Protein AF-A0AAV7UC44-F1 (afdb_monomer_lite)

Secondary structure (DSSP, 8-state):
-HHHHHHHHHHTTHHHHHHHHHHHHHHHHHHHHHHHHHHHHHHHHHHHHHHHHHHHHHHHHHHHHHHHHHHHHHHHHHHHHHTT-----SPPTTSTT-HHHHHIIIIIIS--TTTTTT---S-----S----GGGSS--

pLDDT: mean 84.51, std 15.92, range [37.09, 98.56]

Structure (mmCIF, N/CA/C/O backbone):
data_AF-A0AAV7UC44-F1
#
_entry.id   AF-A0AAV7UC44-F1
#
loop_
_atom_site.group_PDB
_atom_site.id
_atom_site.type_symbol
_atom_site.label_atom_id
_atom_site.label_alt_id
_atom_site.label_comp_id
_atom_site.label_asym_id
_atom_site.label_entity_id
_atom_site.label_seq_id
_atom_site.pdbx_PDB_ins_code
_atom_site.Cartn_x
_atom_site.Cartn_y
_atom_site.Cartn_z
_atom_site.occupancy
_atom_site.B_iso_or_equiv
_atom_site.auth_seq_id
_atom_site.auth_comp_id
_atom_site.auth_asym_id
_atom_site.auth_atom_id
_atom_site.pdbx_PDB_model_num
ATOM 1 N N . MET A 1 1 ? 52.482 -11.214 -61.315 1.00 67.25 1 MET A N 1
ATOM 2 C CA . MET A 1 1 ? 51.064 -11.157 -61.732 1.00 67.25 1 MET A CA 1
ATOM 3 C C . MET A 1 1 ? 50.167 -11.980 -60.809 1.00 67.25 1 MET A C 1
ATOM 5 O O . MET A 1 1 ? 49.313 -11.367 -60.194 1.00 67.25 1 MET A O 1
ATOM 9 N N . ALA A 1 2 ? 50.404 -13.285 -60.603 1.00 80.81 2 ALA A N 1
ATOM 10 C CA . ALA A 1 2 ? 49.578 -14.130 -59.715 1.00 80.81 2 ALA A CA 1
ATOM 11 C C . ALA A 1 2 ? 49.399 -13.584 -58.278 1.00 80.81 2 ALA A C 1
ATOM 13 O O . ALA A 1 2 ? 48.276 -13.370 -57.850 1.00 80.81 2 ALA A O 1
ATOM 14 N N . ALA A 1 3 ? 50.484 -13.213 -57.586 1.00 87.31 3 ALA A N 1
ATOM 15 C CA . ALA A 1 3 ? 50.403 -12.691 -56.212 1.00 87.31 3 ALA A CA 1
ATOM 16 C C . ALA A 1 3 ? 49.587 -11.385 -56.066 1.00 87.31 3 ALA A C 1
ATOM 18 O O . ALA A 1 3 ? 48.978 -11.143 -55.030 1.00 87.31 3 ALA A O 1
ATOM 19 N N . ILE A 1 4 ? 49.561 -10.538 -57.103 1.00 89.69 4 ILE A N 1
ATOM 20 C CA . ILE A 1 4 ? 48.752 -9.305 -57.114 1.00 89.69 4 ILE A CA 1
ATOM 21 C C . ILE A 1 4 ? 47.267 -9.657 -57.273 1.00 89.69 4 ILE A C 1
ATOM 23 O O . ILE A 1 4 ? 46.412 -9.037 -56.648 1.00 89.69 4 ILE A O 1
ATOM 27 N N . GLN A 1 5 ? 46.964 -10.674 -58.079 1.00 90.44 5 GLN A N 1
ATOM 28 C CA . GLN A 1 5 ? 45.606 -11.162 -58.287 1.00 90.44 5 GLN A CA 1
ATOM 29 C C . GLN A 1 5 ? 45.052 -11.860 -57.035 1.00 90.44 5 GLN A C 1
ATOM 31 O O . GLN A 1 5 ? 43.897 -11.632 -56.681 1.00 90.44 5 GLN A O 1
ATOM 36 N N . ASP A 1 6 ? 45.891 -12.603 -56.309 1.00 91.56 6 ASP A N 1
ATOM 37 C CA . ASP A 1 6 ? 45.537 -13.218 -55.021 1.00 91.56 6 ASP A CA 1
ATOM 38 C C . ASP A 1 6 ? 45.271 -12.165 -53.928 1.00 91.56 6 ASP A C 1
ATOM 40 O O . ASP A 1 6 ? 44.313 -12.278 -53.155 1.00 91.56 6 ASP A O 1
ATOM 44 N N . LEU A 1 7 ? 46.073 -11.091 -53.891 1.00 91.38 7 LEU A N 1
ATOM 45 C CA . LEU A 1 7 ? 45.840 -9.944 -53.007 1.00 91.38 7 LEU A CA 1
ATOM 46 C C . LEU A 1 7 ? 44.512 -9.249 -53.324 1.00 91.38 7 LEU A C 1
ATOM 48 O O . LEU A 1 7 ? 43.746 -8.946 -52.413 1.00 91.38 7 LEU A O 1
ATOM 52 N N . TRP A 1 8 ? 44.205 -9.039 -54.605 1.00 91.94 8 TRP A N 1
ATOM 53 C CA . TRP A 1 8 ? 42.946 -8.415 -55.014 1.00 91.94 8 TRP A CA 1
ATOM 54 C C . TRP A 1 8 ? 41.736 -9.292 -54.669 1.00 91.94 8 TRP A C 1
ATOM 56 O O . TRP A 1 8 ? 40.751 -8.795 -54.124 1.00 91.94 8 TRP A O 1
ATOM 66 N N . GLY A 1 9 ? 41.846 -10.609 -54.875 1.00 92.00 9 GLY A N 1
ATOM 67 C CA . GLY A 1 9 ? 40.837 -11.582 -54.447 1.00 92.00 9 GLY A CA 1
ATOM 68 C C . GLY A 1 9 ? 40.618 -11.615 -52.930 1.00 92.00 9 GLY A C 1
ATOM 69 O O . GLY A 1 9 ? 39.519 -11.929 -52.479 1.00 92.00 9 GLY A O 1
ATOM 70 N N . SER A 1 10 ? 41.629 -11.234 -52.143 1.00 91.88 10 SER A N 1
ATOM 71 C CA . SER A 1 10 ? 41.530 -11.121 -50.682 1.00 91.88 10 SER A CA 1
ATOM 72 C C . SER A 1 10 ? 40.955 -9.778 -50.213 1.00 91.88 10 SER A C 1
ATOM 74 O O . SER A 1 10 ? 40.279 -9.742 -49.187 1.00 91.88 10 SER A O 1
ATOM 76 N N . ILE A 1 11 ? 41.195 -8.684 -50.947 1.00 93.50 11 ILE A N 1
ATOM 77 C CA . ILE A 1 11 ? 40.741 -7.323 -50.599 1.00 93.50 11 ILE A CA 1
ATOM 78 C C . ILE A 1 11 ? 39.291 -7.074 -51.026 1.00 93.50 11 ILE A C 1
ATOM 80 O O . ILE A 1 11 ? 38.519 -6.527 -50.243 1.00 93.50 11 ILE A O 1
ATOM 84 N N . ALA A 1 12 ? 38.894 -7.523 -52.219 1.00 93.38 12 ALA A N 1
ATOM 85 C CA . ALA A 1 12 ? 37.537 -7.352 -52.741 1.00 93.38 12 ALA A CA 1
ATOM 86 C C . ALA A 1 12 ? 36.409 -7.775 -51.765 1.00 93.38 12 ALA A C 1
ATOM 88 O O . ALA A 1 12 ? 35.424 -7.049 -51.652 1.00 93.38 12 ALA A O 1
ATOM 89 N N . PRO A 1 13 ? 36.506 -8.888 -51.006 1.00 93.69 13 PRO A N 1
ATOM 90 C CA . PRO A 1 13 ? 35.470 -9.256 -50.040 1.00 93.69 13 PRO A CA 1
ATOM 91 C C . PRO A 1 13 ? 35.520 -8.468 -48.720 1.00 93.69 13 PRO A C 1
ATOM 93 O O . PRO A 1 13 ? 34.623 -8.644 -47.896 1.00 93.69 13 PRO A O 1
ATOM 96 N N . LEU A 1 14 ? 36.550 -7.653 -48.462 1.00 95.12 14 LEU A N 1
ATOM 97 C CA . LEU A 1 14 ? 36.654 -6.857 -47.232 1.00 95.12 14 LEU A CA 1
ATOM 98 C C . LEU A 1 14 ? 35.773 -5.606 -47.275 1.00 95.12 14 LEU A C 1
ATOM 100 O O . LEU A 1 14 ? 35.198 -5.261 -46.248 1.00 95.12 14 LEU A O 1
ATOM 104 N N . GLU A 1 15 ? 35.620 -4.973 -48.439 1.00 93.44 15 GLU A N 1
ATOM 105 C CA . GLU A 1 15 ? 34.749 -3.802 -48.625 1.00 93.44 15 GLU A CA 1
ATOM 106 C C . GLU A 1 15 ? 33.289 -4.073 -48.208 1.00 93.44 15 GLU A C 1
ATOM 108 O O . GLU A 1 15 ? 32.813 -3.421 -47.278 1.00 93.44 15 GLU A O 1
ATOM 113 N N . PRO A 1 16 ? 32.587 -5.094 -48.746 1.00 95.31 16 PRO A N 1
ATOM 114 C CA . PRO A 1 16 ? 31.205 -5.362 -48.342 1.00 95.31 16 PRO A CA 1
ATOM 115 C C . PRO A 1 16 ? 31.086 -5.828 -46.882 1.00 95.31 16 PRO A C 1
ATOM 117 O O . PRO A 1 16 ? 30.055 -5.619 -46.237 1.00 95.31 16 PRO A O 1
ATOM 120 N N . LYS A 1 17 ? 32.132 -6.456 -46.322 1.00 96.25 17 LYS A N 1
ATOM 121 C CA . LYS A 1 17 ? 32.171 -6.806 -44.893 1.00 96.25 17 LYS A CA 1
ATOM 122 C C . LYS A 1 17 ? 32.282 -5.561 -44.019 1.00 96.25 17 LYS A C 1
ATOM 124 O O . LYS A 1 17 ? 31.626 -5.508 -42.983 1.00 96.25 17 LYS A O 1
ATOM 129 N N . LEU A 1 18 ? 33.081 -4.576 -44.427 1.00 97.12 18 LEU A N 1
ATOM 130 C CA . LEU A 1 18 ? 33.199 -3.302 -43.727 1.00 97.12 18 LEU A CA 1
ATOM 131 C C . LEU A 1 18 ? 31.866 -2.546 -43.745 1.00 97.12 18 LEU A C 1
ATOM 133 O O . LEU A 1 18 ? 31.440 -2.066 -42.697 1.00 97.12 18 LEU A O 1
ATOM 137 N N . ASP A 1 19 ? 31.173 -2.529 -44.885 1.00 96.75 19 ASP A N 1
ATOM 138 C CA . ASP A 1 19 ? 29.833 -1.940 -44.995 1.00 96.75 19 ASP A CA 1
ATOM 139 C C . ASP A 1 19 ? 28.829 -2.641 -44.072 1.00 96.75 19 ASP A C 1
ATOM 141 O O . ASP A 1 19 ? 28.064 -1.987 -43.363 1.00 96.75 19 ASP A O 1
ATOM 145 N N . THR A 1 20 ? 28.871 -3.975 -44.021 1.00 97.88 20 THR A N 1
ATOM 146 C CA . THR A 1 20 ? 28.018 -4.769 -43.121 1.00 97.88 20 THR A CA 1
ATOM 147 C C . THR A 1 20 ? 28.283 -4.412 -41.657 1.00 97.88 20 THR A C 1
ATOM 149 O O . THR A 1 20 ? 27.353 -4.097 -40.919 1.00 97.88 20 THR A O 1
ATOM 152 N N . VAL A 1 21 ? 29.555 -4.366 -41.244 1.00 98.00 21 VAL A N 1
ATOM 153 C CA . VAL A 1 21 ? 29.938 -3.970 -39.879 1.00 98.00 21 VAL A CA 1
ATOM 154 C C . VAL A 1 21 ? 29.491 -2.539 -39.574 1.00 98.00 21 VAL A C 1
ATOM 156 O O . VAL A 1 21 ? 29.010 -2.265 -38.476 1.00 98.00 21 VAL A O 1
ATOM 159 N N . GLN A 1 22 ? 29.604 -1.620 -40.533 1.00 98.06 22 GLN A N 1
ATOM 160 C CA . GLN A 1 22 ? 29.165 -0.238 -40.361 1.00 98.06 22 GLN A CA 1
ATOM 161 C C . GLN A 1 22 ? 27.647 -0.139 -40.151 1.00 98.06 22 GLN A C 1
ATOM 163 O O . GLN A 1 22 ? 27.190 0.655 -39.321 1.00 98.06 22 GLN A O 1
ATOM 168 N N . ILE A 1 23 ? 26.866 -0.946 -40.875 1.00 98.00 23 ILE A N 1
ATOM 169 C CA . ILE A 1 23 ? 25.413 -1.055 -40.699 1.00 98.00 23 ILE A CA 1
ATOM 170 C C . ILE A 1 23 ? 25.086 -1.613 -39.310 1.00 98.00 23 ILE A C 1
ATOM 172 O O . ILE A 1 23 ? 24.299 -1.000 -38.585 1.00 98.00 23 ILE A O 1
ATOM 176 N N . ASP A 1 24 ? 25.727 -2.710 -38.907 1.00 98.25 24 ASP A N 1
ATOM 177 C CA . ASP A 1 24 ? 25.493 -3.351 -37.609 1.00 98.25 24 ASP A CA 1
ATOM 178 C C . ASP A 1 24 ? 25.833 -2.413 -36.442 1.00 98.25 24 ASP A C 1
ATOM 180 O O . ASP A 1 24 ? 25.057 -2.280 -35.494 1.00 98.25 24 ASP A O 1
ATOM 184 N N . VAL A 1 25 ? 26.950 -1.683 -36.526 1.00 98.38 25 VAL A N 1
ATOM 185 C CA . VAL A 1 25 ? 27.341 -0.680 -35.520 1.00 98.38 25 VAL A CA 1
ATOM 186 C C . VAL A 1 25 ? 26.307 0.441 -35.420 1.00 98.38 25 VAL A C 1
ATOM 188 O O . VAL A 1 25 ? 25.962 0.874 -34.316 1.00 98.38 25 VAL A O 1
ATOM 191 N N . ASN A 1 26 ? 25.775 0.906 -36.551 1.00 98.25 26 ASN A N 1
ATOM 192 C CA . ASN A 1 26 ? 24.728 1.925 -36.555 1.00 98.25 26 ASN A CA 1
ATOM 193 C C . ASN A 1 26 ? 23.428 1.403 -35.927 1.00 98.25 26 ASN A C 1
ATOM 195 O O . ASN A 1 26 ? 22.795 2.126 -35.153 1.00 98.25 26 ASN A O 1
ATOM 199 N N . LEU A 1 27 ? 23.055 0.151 -36.199 1.00 98.25 27 LEU A N 1
ATOM 200 C CA . LEU A 1 27 ? 21.882 -0.479 -35.599 1.00 98.25 27 LEU A CA 1
ATOM 201 C C . LEU A 1 27 ? 22.043 -0.630 -34.081 1.00 98.25 27 LEU A C 1
ATOM 203 O O . LEU A 1 27 ? 21.163 -0.215 -33.326 1.00 98.25 27 LEU A O 1
ATOM 207 N N . LEU A 1 28 ? 23.203 -1.115 -33.625 1.00 98.44 28 LEU A N 1
ATOM 208 C CA . LEU A 1 28 ? 23.528 -1.219 -32.201 1.00 98.44 28 LEU A CA 1
ATOM 209 C C . LEU A 1 28 ? 23.474 0.141 -31.502 1.00 98.44 28 LEU A C 1
ATOM 211 O O . LEU A 1 28 ? 22.956 0.244 -30.391 1.00 98.44 28 LEU A O 1
ATOM 215 N N . ARG A 1 29 ? 23.953 1.208 -32.153 1.00 98.31 29 ARG A N 1
ATOM 216 C CA . ARG A 1 29 ? 23.870 2.571 -31.611 1.00 98.31 29 ARG A CA 1
ATOM 217 C C . ARG A 1 29 ? 22.421 3.019 -31.420 1.00 98.31 29 ARG A C 1
ATOM 219 O O . ARG A 1 29 ? 22.097 3.617 -30.393 1.00 98.31 29 ARG A O 1
ATOM 226 N N . VAL A 1 30 ? 21.555 2.728 -32.389 1.00 98.38 30 VAL A N 1
ATOM 227 C CA . VAL A 1 30 ? 20.121 3.039 -32.307 1.00 98.38 30 VAL A CA 1
ATOM 228 C C . VAL A 1 30 ? 19.460 2.253 -31.176 1.00 98.38 30 VAL A C 1
ATOM 230 O O . VAL A 1 30 ? 18.724 2.831 -30.374 1.00 98.38 30 VAL A O 1
ATOM 233 N N . ASP A 1 31 ? 19.734 0.956 -31.075 1.00 98.38 31 ASP A N 1
ATOM 234 C CA . ASP A 1 31 ? 19.131 0.111 -30.047 1.00 98.38 31 ASP A CA 1
ATOM 235 C C . ASP A 1 31 ? 19.631 0.459 -28.643 1.00 98.38 31 ASP A C 1
ATOM 237 O O . ASP A 1 31 ? 18.827 0.518 -27.711 1.00 98.38 31 ASP A O 1
ATOM 241 N N . MET A 1 32 ? 20.906 0.825 -28.495 1.00 98.31 32 MET A N 1
ATOM 242 C CA . MET A 1 32 ? 21.441 1.355 -27.240 1.00 98.31 32 MET A CA 1
ATOM 243 C C . MET A 1 32 ? 20.723 2.646 -26.819 1.00 98.31 32 MET A C 1
ATOM 245 O O . MET A 1 32 ? 20.381 2.812 -25.648 1.00 98.31 32 MET A O 1
ATOM 249 N N . GLY A 1 33 ? 20.412 3.533 -27.772 1.00 98.56 33 GLY A N 1
ATOM 250 C CA . GLY A 1 33 ? 19.611 4.733 -27.513 1.00 98.56 33 GLY A CA 1
ATOM 251 C C . GLY A 1 33 ? 18.200 4.407 -27.011 1.00 98.56 33 GLY A C 1
ATOM 252 O O . GLY A 1 33 ? 17.731 4.998 -26.037 1.00 98.56 33 GLY A O 1
ATOM 253 N N . LYS A 1 34 ? 17.536 3.413 -27.615 1.00 98.4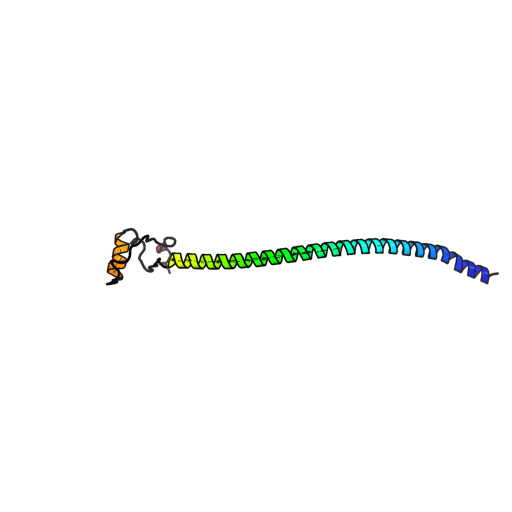4 34 LYS A N 1
ATOM 254 C CA . LYS A 1 34 ? 16.214 2.945 -27.162 1.00 98.44 34 LYS A CA 1
ATOM 255 C C . LYS A 1 34 ? 16.271 2.334 -25.763 1.00 98.44 34 LYS A C 1
ATOM 257 O O . LYS A 1 34 ? 15.369 2.575 -24.964 1.00 98.44 34 LYS A O 1
ATOM 262 N N . ILE A 1 35 ? 17.297 1.534 -25.467 1.00 98.50 35 ILE A N 1
ATOM 263 C CA . ILE A 1 35 ? 17.479 0.923 -24.144 1.00 98.50 35 ILE A CA 1
ATOM 264 C C . ILE A 1 35 ? 17.699 2.013 -23.097 1.00 98.50 35 ILE A C 1
ATOM 266 O O . ILE A 1 35 ? 17.012 2.007 -22.082 1.00 98.50 35 ILE A O 1
ATOM 270 N N . SER A 1 36 ? 18.571 2.985 -23.368 1.00 98.44 36 SER A N 1
ATOM 271 C CA . SER A 1 36 ? 18.818 4.108 -22.459 1.00 98.44 36 SER A CA 1
ATOM 272 C C . SER A 1 36 ? 17.534 4.888 -22.147 1.00 98.44 36 SER A C 1
ATOM 274 O O . SER A 1 36 ? 17.247 5.147 -20.980 1.00 98.44 36 SER A O 1
ATOM 276 N N . ALA A 1 37 ? 16.702 5.164 -23.156 1.00 98.44 37 ALA A N 1
ATOM 277 C CA . ALA A 1 37 ? 15.411 5.820 -22.950 1.00 98.44 37 ALA A CA 1
ATOM 278 C C . ALA A 1 37 ? 14.440 4.978 -22.100 1.00 98.44 37 ALA A C 1
ATOM 280 O O . ALA A 1 37 ? 13.760 5.508 -21.222 1.00 98.44 37 ALA A O 1
ATOM 281 N N . LYS A 1 38 ? 14.386 3.657 -22.328 1.00 98.38 38 LYS A N 1
ATOM 282 C CA . LYS A 1 38 ? 13.561 2.743 -21.521 1.00 98.38 38 LYS A CA 1
ATOM 283 C C . LYS A 1 38 ? 14.034 2.669 -20.071 1.00 98.38 38 LYS A C 1
ATOM 285 O O . LYS A 1 38 ? 13.194 2.629 -19.178 1.00 98.38 38 LYS A O 1
ATOM 290 N N . VAL A 1 39 ? 15.347 2.658 -19.843 1.00 98.56 39 VAL A N 1
ATOM 291 C CA . VAL A 1 39 ? 15.935 2.651 -18.497 1.00 98.56 39 VAL A CA 1
ATOM 292 C C . VAL A 1 39 ? 15.573 3.936 -17.758 1.00 98.56 39 VAL A C 1
ATOM 294 O O . VAL A 1 39 ? 15.011 3.848 -16.673 1.00 98.56 39 VAL A O 1
ATOM 297 N N . ALA A 1 40 ? 15.747 5.106 -18.377 1.00 98.44 40 ALA A N 1
ATOM 298 C CA . ALA A 1 40 ? 15.387 6.386 -17.758 1.00 98.44 40 ALA A CA 1
ATOM 299 C C . ALA A 1 40 ? 13.889 6.476 -17.392 1.00 98.44 40 ALA A C 1
ATOM 301 O O . ALA A 1 40 ? 13.513 6.972 -16.326 1.00 98.44 40 ALA A O 1
ATOM 302 N N . ALA A 1 41 ? 13.013 5.958 -18.260 1.00 98.38 41 ALA A N 1
ATOM 303 C CA . ALA A 1 41 ? 11.582 5.878 -17.975 1.00 98.38 41 ALA A CA 1
ATOM 304 C C . ALA A 1 41 ? 11.271 4.919 -16.811 1.00 98.38 41 ALA A C 1
ATOM 306 O O . ALA A 1 41 ? 10.430 5.228 -15.966 1.00 98.38 41 ALA A O 1
ATOM 307 N N . ALA A 1 42 ? 11.954 3.771 -16.749 1.00 98.19 42 ALA A N 1
ATOM 308 C CA . ALA A 1 42 ? 11.797 2.813 -15.661 1.00 98.19 42 ALA A CA 1
ATOM 309 C C . ALA A 1 42 ? 12.282 3.383 -14.320 1.00 98.19 42 ALA A C 1
ATOM 311 O O . ALA A 1 42 ? 11.586 3.229 -13.322 1.00 98.19 42 ALA A O 1
ATOM 312 N N . GLU A 1 43 ? 13.417 4.084 -14.301 1.00 98.44 43 GLU A N 1
ATOM 313 C CA . GLU A 1 43 ? 13.944 4.774 -13.114 1.00 98.44 43 GLU A CA 1
ATOM 314 C C . GLU A 1 43 ? 12.939 5.804 -12.586 1.00 98.44 43 GLU A C 1
ATOM 316 O O . GLU A 1 43 ? 12.541 5.741 -11.426 1.00 98.44 43 GLU A O 1
ATOM 321 N N . THR A 1 44 ? 12.412 6.658 -13.470 1.00 98.25 44 THR A N 1
ATOM 322 C CA . THR A 1 44 ? 11.382 7.649 -13.106 1.00 98.25 44 THR A CA 1
ATOM 323 C C . THR A 1 44 ? 10.133 6.986 -12.513 1.00 98.25 44 THR A C 1
ATOM 325 O O . THR A 1 44 ? 9.547 7.471 -11.544 1.00 98.25 44 THR A O 1
ATOM 328 N N . HIS A 1 45 ? 9.706 5.858 -13.088 1.00 98.06 45 HIS A N 1
ATOM 329 C CA . HIS A 1 45 ? 8.558 5.108 -12.586 1.00 98.06 45 HIS A CA 1
ATOM 330 C C . HIS A 1 45 ? 8.833 4.480 -11.211 1.00 98.06 45 HIS A C 1
ATOM 332 O O . HIS A 1 45 ? 7.964 4.507 -10.339 1.00 98.06 45 HIS A O 1
ATOM 338 N N . ILE A 1 46 ? 10.039 3.944 -10.995 1.00 98.25 46 ILE A N 1
ATOM 339 C CA . ILE A 1 46 ? 10.469 3.391 -9.705 1.00 98.25 46 ILE A CA 1
ATOM 340 C C . ILE A 1 46 ? 10.472 4.481 -8.631 1.00 98.25 46 ILE A C 1
ATOM 342 O O . ILE A 1 46 ? 9.929 4.248 -7.551 1.00 98.25 46 ILE A O 1
ATOM 346 N N . ASP A 1 47 ? 10.997 5.670 -8.924 1.00 98.25 47 ASP A N 1
ATOM 347 C CA . ASP A 1 47 ? 10.996 6.796 -7.982 1.00 98.25 47 ASP A CA 1
ATOM 348 C C . ASP A 1 47 ? 9.569 7.195 -7.581 1.00 98.25 47 ASP A C 1
ATOM 350 O O . ASP A 1 47 ? 9.271 7.394 -6.397 1.00 98.25 47 ASP A O 1
ATOM 354 N N . GLY A 1 48 ? 8.651 7.227 -8.554 1.00 98.25 48 GLY A N 1
ATOM 355 C CA . GLY A 1 48 ? 7.228 7.455 -8.308 1.00 98.25 48 GLY A CA 1
ATOM 356 C C . GLY A 1 48 ? 6.619 6.401 -7.379 1.00 98.25 48 GLY A C 1
ATOM 357 O O . GLY A 1 48 ? 5.979 6.747 -6.383 1.00 98.25 48 GLY A O 1
ATOM 358 N N . LEU A 1 49 ? 6.872 5.118 -7.651 1.00 98.12 49 LEU A N 1
ATOM 359 C CA . LEU A 1 49 ? 6.396 4.012 -6.814 1.00 98.12 49 LEU A CA 1
ATOM 360 C C . LEU A 1 49 ? 6.969 4.060 -5.392 1.00 98.12 49 LEU A C 1
ATOM 362 O O . LEU A 1 49 ? 6.260 3.772 -4.421 1.00 98.12 49 LEU A O 1
ATOM 366 N N . GLN A 1 50 ? 8.238 4.433 -5.239 1.00 98.06 50 GLN A N 1
ATOM 367 C CA . GLN A 1 50 ? 8.865 4.584 -3.928 1.00 98.06 50 GLN A CA 1
ATOM 368 C C . GLN A 1 50 ? 8.218 5.713 -3.121 1.00 98.06 50 GLN A C 1
ATOM 370 O O . GLN A 1 50 ? 7.951 5.536 -1.930 1.00 98.06 50 GLN A O 1
ATOM 375 N N . ALA A 1 51 ? 7.919 6.849 -3.756 1.00 97.62 51 ALA A N 1
ATOM 376 C CA . ALA A 1 51 ? 7.219 7.956 -3.110 1.00 97.62 51 ALA A CA 1
ATOM 377 C C . ALA A 1 51 ? 5.810 7.545 -2.652 1.00 97.62 51 ALA A C 1
ATOM 379 O O . ALA A 1 51 ? 5.450 7.768 -1.493 1.00 97.62 51 ALA A O 1
ATOM 380 N N . THR A 1 52 ? 5.040 6.871 -3.514 1.00 97.94 52 THR A N 1
ATOM 381 C CA . THR A 1 52 ? 3.696 6.394 -3.152 1.00 97.94 52 THR A CA 1
ATOM 382 C C . THR A 1 52 ? 3.735 5.355 -2.038 1.00 97.94 52 THR A C 1
ATOM 384 O O . THR A 1 52 ? 2.902 5.391 -1.137 1.00 97.94 52 THR A O 1
ATOM 387 N N . THR A 1 53 ? 4.723 4.456 -2.052 1.00 98.12 53 THR A N 1
ATOM 388 C CA . THR A 1 53 ? 4.865 3.418 -1.019 1.00 98.12 53 THR A CA 1
ATOM 389 C C . THR A 1 53 ? 5.115 4.048 0.349 1.00 98.12 53 THR A C 1
ATOM 391 O O . THR A 1 53 ? 4.418 3.720 1.306 1.00 98.12 53 THR A O 1
ATOM 394 N N . LYS A 1 54 ? 6.022 5.030 0.435 1.00 98.00 54 LYS A N 1
ATOM 395 C CA . LYS A 1 54 ? 6.276 5.775 1.680 1.00 98.00 54 LYS A CA 1
ATOM 396 C C . LYS A 1 54 ? 5.019 6.471 2.202 1.00 98.00 54 LYS A C 1
ATOM 398 O O . LYS A 1 54 ? 4.714 6.381 3.388 1.00 98.00 54 LYS A O 1
ATOM 403 N N . GLN A 1 55 ? 4.257 7.117 1.318 1.00 98.12 55 GLN A N 1
ATOM 404 C CA . GLN A 1 55 ? 3.008 7.777 1.701 1.00 98.12 55 GLN A CA 1
ATOM 405 C C . GLN A 1 55 ? 1.982 6.780 2.262 1.00 98.12 55 GLN A C 1
ATOM 407 O O . GLN A 1 55 ? 1.341 7.053 3.279 1.00 98.12 55 GLN A O 1
ATOM 412 N N . VAL A 1 56 ? 1.833 5.616 1.624 1.00 98.00 56 VAL A N 1
ATOM 413 C CA . VAL A 1 56 ? 0.927 4.557 2.091 1.00 98.00 56 VAL A CA 1
ATOM 414 C C . VAL A 1 56 ? 1.370 4.017 3.451 1.00 98.00 56 VAL A C 1
ATOM 416 O O . VAL A 1 56 ? 0.536 3.853 4.340 1.00 98.00 56 VAL A O 1
ATOM 419 N N . GLU A 1 57 ? 2.668 3.795 3.659 1.00 98.19 57 GLU A N 1
ATOM 420 C CA . GLU A 1 57 ? 3.204 3.354 4.951 1.00 98.19 57 GLU A CA 1
ATOM 421 C C . GLU A 1 57 ? 2.914 4.359 6.076 1.00 98.19 57 GLU A C 1
ATOM 423 O O . GLU A 1 57 ? 2.510 3.971 7.176 1.00 98.19 57 GLU A O 1
ATOM 428 N N . GLU A 1 58 ? 3.075 5.657 5.817 1.00 98.00 58 GLU A N 1
ATOM 429 C CA . GLU A 1 58 ? 2.761 6.713 6.784 1.00 98.00 58 GLU A CA 1
ATOM 430 C C . GLU A 1 58 ? 1.268 6.755 7.127 1.00 98.00 58 GLU A C 1
ATOM 432 O O . GLU A 1 58 ? 0.893 6.832 8.305 1.00 98.00 58 GLU A O 1
ATOM 437 N N . GLN A 1 59 ? 0.404 6.650 6.114 1.00 98.06 59 GLN A N 1
ATOM 438 C CA . GLN A 1 59 ? -1.043 6.581 6.306 1.00 98.06 59 GLN A CA 1
ATOM 439 C C . GLN A 1 59 ? -1.444 5.345 7.110 1.00 98.06 59 GLN A C 1
ATOM 441 O O . GLN A 1 59 ? -2.236 5.458 8.047 1.00 98.06 59 GLN A O 1
ATOM 446 N N . PHE A 1 60 ? -0.858 4.187 6.805 1.00 98.19 60 PHE A N 1
ATOM 447 C CA . PHE A 1 60 ? -1.121 2.942 7.517 1.00 98.19 60 PHE A CA 1
ATOM 448 C C . PHE A 1 60 ? -0.707 3.031 8.991 1.00 98.19 60 PHE A C 1
ATOM 450 O O . PHE A 1 60 ? -1.484 2.671 9.878 1.00 98.19 60 PHE A O 1
ATOM 457 N N . ARG A 1 61 ? 0.471 3.599 9.286 1.00 98.06 61 ARG A N 1
ATOM 458 C CA . ARG A 1 61 ? 0.919 3.853 10.668 1.00 98.06 61 ARG A CA 1
ATOM 459 C C . ARG A 1 61 ? -0.031 4.788 11.414 1.00 98.06 61 ARG A C 1
ATOM 461 O O . ARG A 1 61 ? -0.341 4.549 12.579 1.00 98.06 61 ARG A O 1
ATOM 468 N N . SER A 1 62 ? -0.499 5.849 10.757 1.00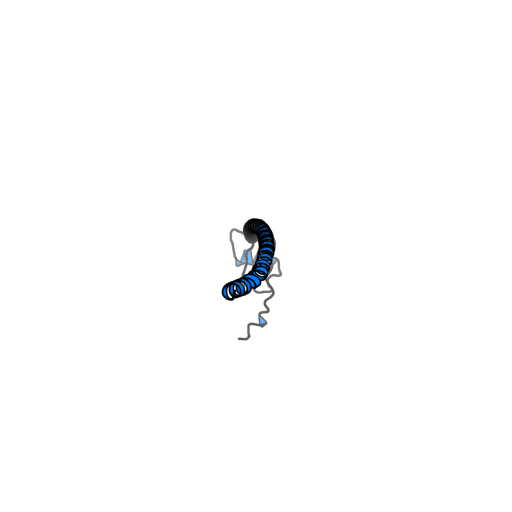 98.00 62 SER A N 1
ATOM 469 C CA . SER A 1 62 ? -1.473 6.783 11.334 1.00 98.00 62 SER A CA 1
ATOM 470 C C . SER A 1 62 ? -2.807 6.098 11.634 1.00 98.00 62 SER A C 1
ATOM 472 O O . SER A 1 62 ? -3.373 6.278 12.712 1.00 98.00 62 SER A O 1
ATOM 474 N N . LEU A 1 63 ? -3.293 5.274 10.704 1.00 97.88 63 LEU A N 1
ATOM 475 C CA . LEU A 1 63 ? -4.549 4.550 10.857 1.00 97.88 63 LEU A CA 1
ATOM 476 C C . LEU A 1 63 ? -4.469 3.497 11.967 1.00 97.88 63 LEU A C 1
ATOM 478 O O . LEU A 1 63 ? -5.385 3.410 12.779 1.00 97.88 63 LEU A O 1
ATOM 482 N N . THR A 1 64 ? -3.350 2.778 12.058 1.00 98.19 64 THR A N 1
ATOM 483 C CA . THR A 1 64 ? -3.095 1.788 13.116 1.00 98.19 64 THR A CA 1
ATOM 484 C C . THR A 1 64 ? -3.170 2.438 14.497 1.00 98.19 64 THR A C 1
ATOM 486 O O . THR A 1 64 ? -3.959 2.014 15.334 1.00 98.19 64 THR A O 1
ATOM 489 N N . LYS A 1 65 ? -2.469 3.565 14.696 1.00 98.06 65 LYS A N 1
ATOM 490 C CA . LYS A 1 65 ? -2.536 4.333 15.954 1.00 98.06 65 LYS A CA 1
ATOM 491 C C . LYS A 1 65 ? -3.953 4.796 16.286 1.00 98.06 65 LYS A C 1
ATOM 493 O O . LYS A 1 65 ? -4.357 4.799 17.444 1.00 98.06 65 LYS A O 1
ATOM 498 N N . LYS A 1 66 ? -4.723 5.223 15.279 1.00 97.94 66 LYS A N 1
ATOM 499 C CA . LYS A 1 66 ? -6.127 5.608 15.484 1.00 97.94 66 LYS A CA 1
ATOM 500 C C . LYS A 1 66 ? -6.978 4.412 15.911 1.00 97.94 66 LYS A C 1
ATOM 502 O O . LYS A 1 66 ? -7.822 4.598 16.781 1.00 97.94 66 LYS A O 1
ATOM 507 N N . SER A 1 67 ? -6.754 3.227 15.337 1.00 97.94 67 SER A N 1
ATOM 508 C CA . SER A 1 67 ? -7.443 1.993 15.743 1.00 97.94 67 SER A CA 1
ATOM 509 C C . SER A 1 67 ? -7.161 1.668 17.204 1.00 97.94 67 SER A C 1
ATOM 511 O O . SER A 1 67 ? -8.100 1.568 17.982 1.00 97.94 67 SER A O 1
ATOM 513 N N . GLU A 1 68 ? -5.888 1.652 17.604 1.00 98.12 68 GLU A N 1
ATOM 514 C CA . GLU A 1 68 ? -5.474 1.381 18.990 1.00 98.12 68 GLU A CA 1
ATOM 515 C C . GLU A 1 68 ? -6.132 2.352 19.986 1.00 98.12 68 GLU A C 1
ATOM 517 O O . GLU A 1 68 ? -6.650 1.952 21.027 1.00 98.12 68 GLU A O 1
ATOM 522 N N . ILE A 1 69 ? -6.178 3.648 19.652 1.00 98.19 69 ILE A N 1
ATOM 523 C CA . ILE A 1 69 ? -6.840 4.658 20.491 1.00 98.19 69 ILE A CA 1
ATOM 524 C C . ILE A 1 69 ? -8.352 4.412 20.574 1.00 98.19 69 ILE A C 1
ATOM 526 O O . ILE A 1 69 ? -8.949 4.611 21.634 1.00 98.19 69 ILE A O 1
ATOM 530 N N . MET A 1 70 ? -8.996 4.035 19.467 1.00 97.38 70 MET A N 1
ATOM 531 C CA . MET A 1 70 ? -10.432 3.744 19.452 1.00 97.38 70 MET A CA 1
ATOM 532 C C . MET A 1 70 ? -10.758 2.475 20.239 1.00 97.38 70 MET A C 1
ATOM 534 O O . MET A 1 70 ? -11.729 2.482 20.990 1.00 97.38 70 MET A O 1
ATOM 538 N N . GLU A 1 71 ? -9.933 1.438 20.132 1.00 98.06 71 GLU A N 1
ATOM 539 C CA . GLU A 1 71 ? -10.056 0.199 20.903 1.00 98.06 71 GLU A CA 1
ATOM 540 C C . GLU A 1 71 ? -9.939 0.474 22.405 1.00 98.06 71 GLU A C 1
ATOM 542 O O . GLU A 1 71 ? -10.837 0.110 23.162 1.00 98.06 71 GLU A O 1
ATOM 547 N N . ALA A 1 72 ? -8.926 1.232 22.834 1.00 97.69 72 ALA A N 1
ATOM 548 C CA . ALA A 1 72 ? -8.771 1.615 24.239 1.00 97.69 72 ALA A CA 1
ATOM 549 C C . ALA A 1 72 ? -9.956 2.453 24.761 1.00 97.69 72 ALA A C 1
ATOM 551 O O . ALA A 1 72 ? -10.390 2.304 25.905 1.00 97.69 72 ALA A O 1
ATOM 552 N N . ARG A 1 73 ? -10.512 3.343 23.925 1.00 97.56 73 ARG A N 1
ATOM 553 C CA . ARG A 1 73 ? -11.714 4.121 24.275 1.00 97.56 73 ARG A CA 1
ATOM 554 C C . ARG A 1 73 ? -12.953 3.242 24.397 1.00 97.56 73 ARG A C 1
ATOM 556 O O . ARG A 1 73 ? -13.754 3.477 25.298 1.00 97.56 73 ARG A O 1
ATOM 563 N N . LEU A 1 74 ? -13.119 2.270 23.501 1.00 97.44 74 LEU A N 1
ATOM 564 C CA . LEU A 1 74 ? -14.218 1.310 23.560 1.00 97.44 74 LEU A CA 1
ATOM 565 C C . LEU A 1 74 ? -14.125 0.459 24.824 1.00 97.44 74 LEU A C 1
ATOM 567 O O . LEU A 1 74 ? -15.127 0.321 25.518 1.00 97.44 74 LEU A O 1
ATOM 571 N N . GLU A 1 75 ? -12.933 -0.025 25.171 1.00 96.81 75 GLU A N 1
ATOM 572 C CA . GLU A 1 75 ? -12.712 -0.797 26.394 1.00 96.81 75 GLU A CA 1
ATOM 573 C C . GLU A 1 75 ? -13.036 0.022 27.656 1.00 96.81 75 GLU A C 1
ATOM 575 O O . GLU A 1 75 ? -13.752 -0.454 28.539 1.00 96.81 75 GLU A O 1
ATOM 580 N N . ASP A 1 76 ? -12.595 1.284 27.734 1.00 97.06 76 ASP A N 1
ATOM 581 C CA . ASP A 1 76 ? -12.940 2.167 28.859 1.00 97.06 76 ASP A CA 1
ATOM 582 C C . ASP A 1 76 ? -14.452 2.440 28.930 1.00 97.06 76 ASP A C 1
ATOM 584 O O . ASP A 1 76 ? -15.045 2.386 30.012 1.00 97.06 76 ASP A O 1
ATOM 588 N N . GLN A 1 77 ? -15.107 2.687 27.790 1.00 95.12 77 GLN A N 1
ATOM 589 C CA . GLN A 1 77 ? -16.557 2.898 27.740 1.00 95.12 77 GLN A CA 1
ATOM 590 C C . GLN A 1 77 ? -17.342 1.645 28.142 1.00 95.12 77 GLN A C 1
ATOM 592 O O . GLN A 1 77 ? -18.269 1.740 28.950 1.00 95.12 77 GLN A O 1
ATOM 597 N N . GLU A 1 78 ? -16.963 0.474 27.635 1.00 94.44 78 GLU A N 1
ATOM 598 C CA . GLU A 1 78 ? -17.566 -0.810 27.991 1.00 94.44 78 GLU A CA 1
ATOM 599 C C . GLU A 1 78 ? -17.359 -1.114 29.478 1.00 94.44 78 GLU A C 1
ATOM 601 O O . GLU A 1 78 ? -18.305 -1.487 30.180 1.00 94.44 78 GLU A O 1
ATOM 606 N N . GLY A 1 79 ? -16.148 -0.872 29.987 1.00 94.06 79 GLY A N 1
ATOM 607 C CA . GLY A 1 79 ? -15.813 -0.999 31.398 1.00 94.06 79 GLY A CA 1
ATOM 608 C C . GLY A 1 79 ? -16.701 -0.116 32.269 1.00 94.06 79 GLY A C 1
ATOM 609 O O . GLY A 1 79 ? -17.339 -0.611 33.197 1.00 94.06 79 GLY A O 1
ATOM 610 N N . ARG A 1 80 ? -16.808 1.182 31.958 1.00 92.31 80 ARG A N 1
ATOM 611 C CA . ARG A 1 80 ? -17.666 2.129 32.697 1.00 92.31 80 ARG A CA 1
ATOM 612 C C . ARG A 1 80 ? -19.140 1.753 32.631 1.00 92.31 80 ARG A C 1
ATOM 614 O O . ARG A 1 80 ? -19.805 1.788 33.661 1.00 92.31 80 ARG A O 1
ATOM 621 N N . SER A 1 81 ? -19.626 1.351 31.458 1.00 89.44 81 SER A N 1
ATOM 622 C CA . SER A 1 81 ? -21.013 0.921 31.262 1.00 89.44 81 SER A CA 1
ATOM 623 C C . SER A 1 81 ? -21.360 -0.312 32.105 1.00 89.44 81 SER A C 1
ATOM 625 O O . SER A 1 81 ? -22.478 -0.427 32.600 1.00 89.44 81 SER A O 1
ATOM 627 N N . ARG A 1 82 ? -20.399 -1.218 32.333 1.00 89.00 82 ARG A N 1
ATOM 628 C CA . ARG A 1 82 ? -20.608 -2.437 33.129 1.00 89.00 82 ARG A CA 1
ATOM 629 C C . ARG A 1 82 ? -20.376 -2.283 34.630 1.00 89.00 82 ARG A C 1
ATOM 631 O O . ARG A 1 82 ? -20.794 -3.175 35.360 1.00 89.00 82 ARG A O 1
ATOM 638 N N . ARG A 1 83 ? -19.759 -1.199 35.117 1.00 89.00 83 ARG A N 1
ATOM 639 C CA . ARG A 1 83 ? -19.432 -1.030 36.555 1.00 89.00 83 ARG A CA 1
ATOM 640 C C . ARG A 1 83 ? -20.645 -1.136 37.478 1.00 89.00 83 ARG A C 1
ATOM 642 O O . ARG A 1 83 ? -20.519 -1.680 38.568 1.00 89.00 83 ARG A O 1
ATOM 649 N N . ASN A 1 84 ? -21.799 -0.652 37.028 1.00 85.62 84 ASN A N 1
ATOM 650 C CA . ASN A 1 84 ? -23.039 -0.695 37.804 1.00 85.62 84 ASN A CA 1
ATOM 651 C C . ASN A 1 84 ? -23.908 -1.922 37.477 1.00 85.62 84 ASN A C 1
ATOM 653 O O . ASN A 1 84 ? -24.987 -2.079 38.043 1.00 85.62 84 ASN A O 1
ATOM 657 N N . ASN A 1 85 ? -23.441 -2.813 36.596 1.00 86.69 85 ASN A N 1
ATOM 658 C CA . ASN A 1 85 ? -24.178 -4.006 36.202 1.00 86.69 85 ASN A CA 1
ATOM 659 C C . ASN A 1 85 ? -23.726 -5.202 37.040 1.00 86.69 85 ASN A C 1
ATOM 661 O O . ASN A 1 85 ? -22.568 -5.615 36.993 1.00 86.69 85 ASN A O 1
ATOM 665 N N . VAL A 1 86 ? -24.665 -5.819 37.753 1.00 82.75 86 VAL A N 1
ATOM 666 C CA . VAL A 1 86 ? -24.431 -7.058 38.504 1.00 82.75 86 VAL A CA 1
ATOM 667 C C . VAL A 1 86 ? -25.053 -8.227 37.746 1.00 82.75 86 VAL A C 1
ATOM 669 O O . VAL A 1 86 ? -26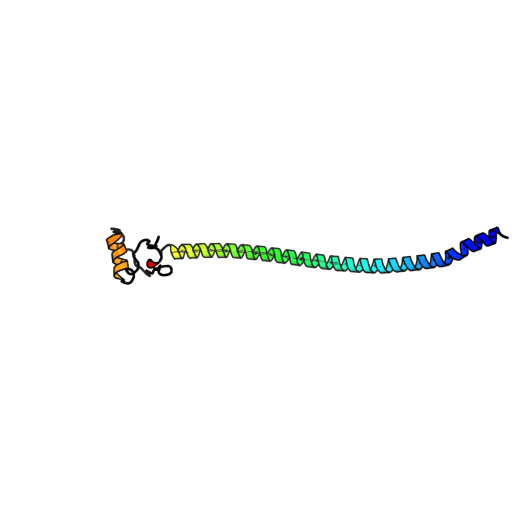.220 -8.179 37.363 1.00 82.75 86 VAL A O 1
ATOM 672 N N . ARG A 1 87 ? -24.283 -9.302 37.538 1.00 84.56 87 ARG A N 1
ATOM 673 C CA . ARG A 1 87 ? -24.797 -10.561 36.979 1.00 84.56 87 ARG A CA 1
ATOM 674 C C . ARG A 1 87 ? -25.058 -11.560 38.095 1.00 84.56 87 ARG A C 1
ATOM 676 O O . ARG A 1 87 ? -24.140 -11.925 38.823 1.00 84.56 87 ARG A O 1
ATOM 683 N N . VAL A 1 88 ? -26.295 -12.037 38.181 1.00 78.62 88 VAL A N 1
ATOM 684 C CA . VAL A 1 88 ? -26.679 -13.130 39.079 1.00 78.62 88 VAL A CA 1
ATOM 685 C C . VAL A 1 88 ? -26.837 -14.402 38.250 1.00 78.62 88 VAL A C 1
ATOM 687 O O . VAL A 1 88 ? -27.568 -14.416 37.263 1.00 78.62 88 VAL A O 1
ATOM 690 N N . VAL A 1 89 ? -26.130 -15.464 38.634 1.00 82.38 89 VAL A N 1
ATOM 691 C CA . VAL A 1 89 ? -26.134 -16.764 37.944 1.00 82.38 89 VAL A CA 1
ATOM 692 C C . VAL A 1 89 ? -26.800 -17.807 38.844 1.00 82.38 89 VAL A C 1
ATOM 694 O O . VAL A 1 89 ? -26.681 -17.734 40.064 1.00 82.38 89 VAL A O 1
ATOM 697 N N . GLY A 1 90 ? -27.505 -18.777 38.254 1.00 76.75 90 GLY A N 1
ATOM 698 C CA . GLY A 1 90 ? -28.176 -19.855 38.997 1.00 76.75 90 GLY A CA 1
ATOM 699 C C . GLY A 1 90 ? -29.625 -19.561 39.403 1.00 76.75 90 GLY A C 1
ATOM 700 O O . GLY A 1 90 ? -30.216 -20.335 40.151 1.00 76.75 90 GLY A O 1
ATOM 701 N N . VAL A 1 91 ? -30.214 -18.473 38.899 1.00 76.00 91 VAL A N 1
ATOM 702 C CA . VAL A 1 91 ? -31.652 -18.198 39.026 1.00 76.00 91 VAL A CA 1
ATOM 703 C C . VAL A 1 91 ? -32.436 -19.133 38.097 1.00 76.00 91 VAL A C 1
ATOM 705 O O . VAL A 1 91 ? -32.053 -19.324 36.943 1.00 76.00 91 VAL A O 1
ATOM 708 N N . LEU A 1 92 ? -33.515 -19.740 38.602 1.00 74.31 92 LEU A N 1
ATOM 709 C CA . LEU A 1 92 ? -34.409 -20.576 37.796 1.00 74.31 92 LEU A CA 1
ATOM 710 C C . LEU A 1 92 ? -35.189 -19.713 36.795 1.00 74.31 92 LEU A C 1
ATOM 712 O O . LEU A 1 92 ? -35.767 -18.690 37.167 1.00 74.31 92 LEU A O 1
ATOM 716 N N . GLU A 1 93 ? -35.219 -20.147 35.533 1.00 73.75 93 GLU A N 1
ATOM 717 C CA . GLU A 1 93 ? -35.926 -19.431 34.468 1.00 73.75 93 GLU A CA 1
ATOM 718 C C . GLU A 1 93 ? -37.432 -19.339 34.778 1.00 73.75 93 GLU A C 1
ATOM 720 O O . GLU A 1 93 ? -38.043 -20.300 35.241 1.00 73.75 93 GLU A O 1
ATOM 725 N N . GLY A 1 94 ? -38.036 -18.174 34.518 1.00 72.88 94 GLY A N 1
ATOM 726 C CA . GLY A 1 94 ? -39.470 -17.929 34.732 1.00 72.88 94 GLY A CA 1
ATOM 727 C C . GLY A 1 94 ? -39.825 -17.200 36.032 1.00 72.88 94 GLY A C 1
ATOM 728 O O . GLY A 1 94 ? -40.933 -16.685 36.141 1.00 72.88 94 GLY A O 1
ATOM 729 N N . MET A 1 95 ? -38.884 -17.056 36.973 1.00 66.19 95 MET A N 1
ATOM 730 C CA . MET A 1 95 ? -39.085 -16.246 38.191 1.00 66.19 95 MET A CA 1
ATOM 731 C C . MET A 1 95 ? -38.838 -14.739 37.982 1.00 66.19 95 MET A C 1
ATOM 733 O O . MET A 1 95 ? -39.046 -13.941 38.885 1.00 66.19 95 MET A O 1
ATOM 737 N N . GLU A 1 96 ? -38.405 -14.343 36.785 1.00 66.81 96 GLU A N 1
ATOM 738 C CA . GLU A 1 96 ? -37.842 -13.021 36.462 1.00 66.81 96 GLU A CA 1
ATOM 739 C C . GLU A 1 96 ? -38.897 -11.927 36.191 1.00 66.81 96 GLU A C 1
ATOM 741 O O . GLU A 1 96 ? -38.553 -10.754 36.082 1.00 66.81 96 GLU A O 1
ATOM 746 N N . SER A 1 97 ? -40.170 -12.305 36.026 1.00 59.09 97 SER A N 1
ATOM 747 C CA . SER A 1 97 ? -41.221 -11.450 35.442 1.00 59.09 97 SER A CA 1
ATOM 748 C C . SER A 1 97 ? -41.881 -10.467 36.415 1.00 59.09 97 SER A C 1
ATOM 750 O O . SER A 1 97 ? -42.716 -9.669 35.990 1.00 59.09 97 SER A O 1
ATOM 752 N N . THR A 1 98 ? -41.575 -10.525 37.704 1.00 63.12 98 THR A N 1
ATOM 753 C CA . THR A 1 98 ? -42.218 -9.683 38.717 1.00 63.12 98 THR A CA 1
ATOM 754 C C . THR A 1 98 ? -41.225 -8.667 39.258 1.00 63.12 98 THR A C 1
ATOM 756 O O . THR A 1 98 ? -40.115 -9.028 39.638 1.00 63.12 98 THR A O 1
ATOM 759 N N . ASP A 1 99 ? -41.623 -7.396 39.362 1.00 63.22 99 ASP A N 1
ATOM 760 C CA . ASP A 1 99 ? -40.806 -6.367 40.029 1.00 63.22 99 ASP A CA 1
ATOM 761 C C . ASP A 1 99 ? -40.462 -6.759 41.478 1.00 63.22 99 ASP A C 1
ATOM 763 O O . ASP A 1 99 ? -39.357 -6.497 41.949 1.00 63.22 99 ASP A O 1
ATOM 767 N N . LEU A 1 100 ? -41.341 -7.545 42.113 1.00 60.44 100 LEU A N 1
ATOM 768 C CA . LEU A 1 100 ? -41.115 -8.191 43.408 1.00 60.44 100 LEU A CA 1
ATOM 769 C C . LEU A 1 100 ? -39.871 -9.090 43.431 1.00 60.44 100 LEU A C 1
ATOM 771 O O . LEU A 1 100 ? -39.247 -9.216 44.474 1.00 60.44 100 LEU A O 1
ATOM 775 N N . PHE A 1 101 ? -39.479 -9.708 42.312 1.00 67.12 101 PHE A N 1
ATOM 776 C CA . PHE A 1 101 ? -38.296 -10.569 42.259 1.00 67.12 101 PHE A CA 1
ATOM 777 C C . PHE A 1 101 ? -36.997 -9.770 42.415 1.00 67.12 101 PHE A C 1
ATOM 779 O O . PHE A 1 101 ? -36.057 -10.251 43.044 1.00 67.12 101 PHE A O 1
ATOM 786 N N . LYS A 1 102 ? -36.937 -8.540 41.886 1.00 66.75 102 LYS A N 1
ATOM 787 C CA . LYS A 1 102 ? -35.755 -7.666 42.006 1.00 66.75 102 LYS A CA 1
ATOM 788 C C . LYS A 1 102 ? -35.507 -7.298 43.469 1.00 66.75 102 LYS A C 1
ATOM 790 O O . LYS A 1 102 ? -34.386 -7.404 43.963 1.00 66.75 102 LYS A O 1
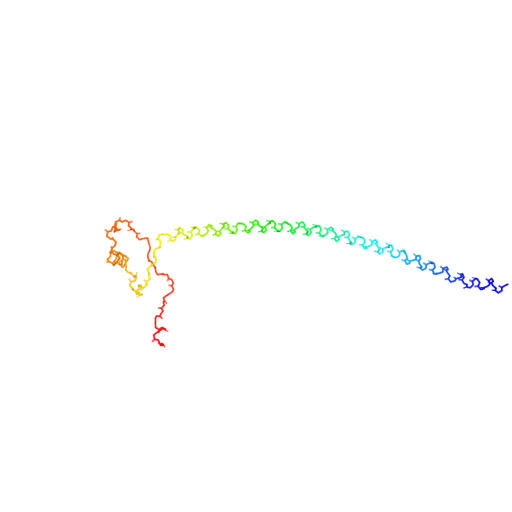ATOM 795 N N . GLU A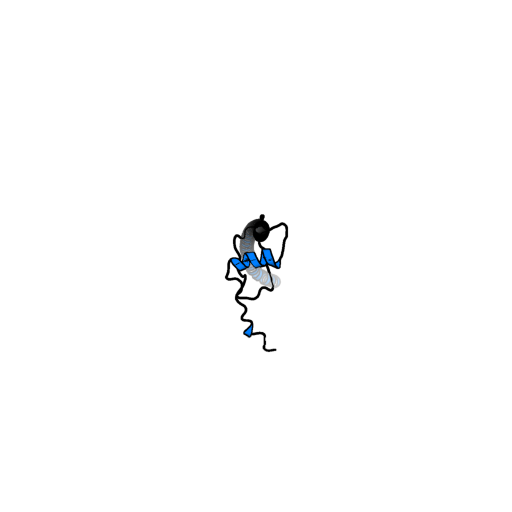 1 103 ? -36.575 -6.917 44.160 1.00 65.50 103 GLU A N 1
ATOM 796 C CA . GLU A 1 103 ? -36.546 -6.525 45.566 1.00 65.50 103 GLU A CA 1
ATOM 797 C C . GLU A 1 103 ? -36.369 -7.742 46.486 1.00 65.50 103 GLU A C 1
ATOM 799 O O . GLU A 1 103 ? -35.482 -7.731 47.333 1.00 65.50 103 GLU A O 1
ATOM 804 N N . ASP A 1 104 ? -37.112 -8.833 46.283 1.00 68.56 104 ASP A N 1
ATOM 805 C CA . ASP A 1 104 ? -37.040 -10.043 47.117 1.00 68.56 104 ASP A CA 1
ATOM 806 C C . ASP A 1 104 ? -35.689 -10.771 46.986 1.00 68.56 104 ASP A C 1
ATOM 808 O O . ASP A 1 104 ? -35.073 -11.155 47.986 1.00 68.56 104 ASP A O 1
ATOM 812 N N . LEU A 1 105 ? -35.155 -10.909 45.767 1.00 70.44 105 LEU A N 1
ATOM 813 C CA . LEU A 1 105 ? -33.866 -11.572 45.558 1.00 70.44 105 LEU A CA 1
ATOM 814 C C . LEU A 1 105 ? -32.724 -10.803 46.239 1.00 70.44 105 LEU A C 1
ATOM 816 O O . LEU A 1 105 ? -31.864 -11.412 46.882 1.00 70.44 105 LEU A O 1
ATOM 820 N N . VAL A 1 106 ? -32.707 -9.473 46.121 1.00 66.88 106 VAL A N 1
ATOM 821 C CA . VAL A 1 106 ? -31.590 -8.662 46.624 1.00 66.88 106 VAL A CA 1
ATOM 822 C C . VAL A 1 106 ? -31.754 -8.284 48.098 1.00 66.88 106 VAL A C 1
ATOM 824 O O . VAL A 1 106 ? -30.785 -8.353 48.854 1.00 66.88 106 VAL A O 1
ATOM 827 N N . LEU A 1 107 ? -32.958 -7.941 48.556 1.00 64.69 107 LEU A N 1
ATOM 828 C CA . LEU A 1 107 ? -33.185 -7.534 49.946 1.00 64.69 107 LEU A CA 1
ATOM 829 C C . LEU A 1 107 ? -33.317 -8.746 50.878 1.00 64.69 107 LEU A C 1
ATOM 831 O O . L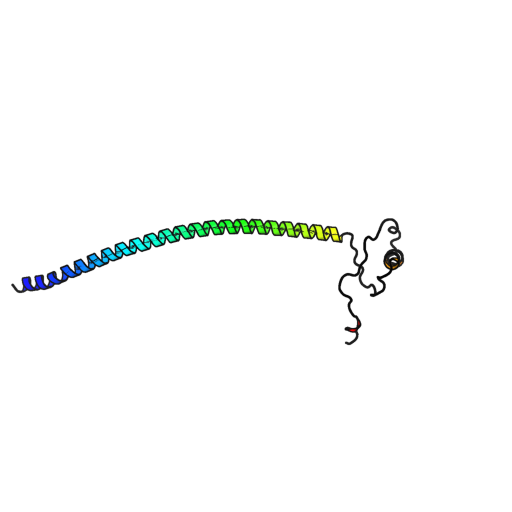EU A 1 107 ? -32.692 -8.759 51.942 1.00 64.69 107 LEU A O 1
ATOM 835 N N . ASN A 1 108 ? -34.054 -9.791 50.479 1.00 62.94 108 ASN A N 1
ATOM 836 C CA . ASN A 1 108 ? -34.371 -10.908 51.377 1.00 62.94 108 ASN A CA 1
ATOM 837 C C . ASN A 1 108 ? -33.367 -12.064 51.304 1.00 62.94 108 ASN A C 1
ATOM 839 O O . ASN A 1 108 ? -33.049 -12.648 52.347 1.00 62.94 108 ASN A O 1
ATOM 843 N N . LYS A 1 109 ? -32.825 -12.392 50.118 1.00 65.12 109 LYS A N 1
ATOM 844 C CA . LYS A 1 109 ? -31.847 -13.494 49.987 1.00 65.12 109 LYS A CA 1
ATOM 845 C C . LYS A 1 109 ? -30.398 -13.061 50.171 1.00 65.12 109 LYS A C 1
ATOM 847 O O . LYS A 1 109 ? -29.656 -13.747 50.869 1.00 65.12 109 LYS A O 1
ATOM 852 N N . LEU A 1 110 ? -29.996 -11.930 49.592 1.00 65.00 110 LEU A N 1
ATOM 853 C CA . LEU A 1 110 ? -28.626 -11.415 49.728 1.00 65.00 110 LEU A CA 1
ATOM 854 C C . LEU A 1 110 ? -28.374 -10.723 51.085 1.00 65.00 110 LEU A C 1
ATOM 856 O O . LEU A 1 110 ? -27.220 -10.571 51.479 1.00 65.00 110 LEU A O 1
ATOM 860 N N . LYS A 1 111 ? -29.433 -10.339 51.822 1.00 63.78 111 LYS A N 1
ATOM 861 C CA . LYS A 1 111 ? -29.404 -9.730 53.172 1.00 63.78 111 LYS A CA 1
ATOM 862 C C . LYS A 1 111 ? -28.285 -8.699 53.416 1.00 63.78 111 LYS A C 1
ATOM 864 O O . LYS A 1 111 ? -27.617 -8.759 54.460 1.00 63.78 111 LYS A O 1
ATOM 869 N N . PRO A 1 112 ? -28.059 -7.707 52.543 1.00 61.16 112 PRO A N 1
ATOM 870 C CA . PRO A 1 112 ? -27.092 -6.677 52.856 1.00 61.16 112 PRO A CA 1
ATOM 871 C C . PRO A 1 112 ? -27.710 -5.710 53.874 1.00 61.16 112 PRO A C 1
ATOM 873 O O . PRO A 1 112 ? -28.361 -4.734 53.511 1.00 61.16 112 PRO A O 1
ATOM 876 N N . LYS A 1 113 ? -27.486 -5.957 55.171 1.00 57.84 113 LYS A N 1
ATOM 877 C CA . LYS A 1 113 ? -28.005 -5.175 56.320 1.00 57.84 113 LYS A CA 1
ATOM 878 C C . LYS A 1 113 ? -27.714 -3.656 56.286 1.00 57.84 113 LYS A C 1
ATOM 880 O O . LYS A 1 113 ? -28.082 -2.955 57.221 1.00 57.84 113 LYS A O 1
ATOM 885 N N . ARG A 1 114 ? -27.024 -3.143 55.262 1.00 57.75 114 ARG A N 1
ATOM 886 C CA . ARG A 1 114 ? -26.619 -1.737 55.113 1.00 57.75 114 ARG A CA 1
ATOM 887 C C . ARG A 1 114 ? -26.953 -1.100 53.757 1.00 57.75 114 ARG A C 1
ATOM 889 O O . ARG A 1 114 ? -26.633 0.067 53.580 1.00 57.75 114 ARG A O 1
ATOM 896 N N . LEU A 1 115 ? -27.556 -1.823 52.806 1.00 58.81 115 LEU A N 1
ATOM 897 C CA . LEU A 1 115 ? -27.688 -1.341 51.418 1.00 58.81 115 LEU A CA 1
ATOM 898 C C . LEU A 1 115 ? -29.130 -1.000 51.002 1.00 58.81 115 LEU A C 1
ATOM 900 O O . LEU A 1 115 ? -29.311 -0.358 49.979 1.00 58.81 115 LEU A O 1
ATOM 904 N N . SER A 1 116 ? -30.161 -1.344 51.781 1.00 59.84 116 SER A N 1
ATOM 905 C CA . SER A 1 116 ? -31.565 -1.190 51.346 1.00 59.84 116 SER A CA 1
ATOM 906 C C . SER A 1 116 ? -31.973 0.237 50.955 1.00 59.84 116 SER A C 1
ATOM 908 O O . SER A 1 116 ? -32.858 0.401 50.127 1.00 59.84 116 SER A O 1
ATOM 910 N N . ASN A 1 117 ? -31.318 1.261 51.512 1.00 62.59 117 ASN A N 1
ATOM 911 C CA . ASN A 1 117 ? -31.653 2.668 51.262 1.00 62.59 117 ASN A CA 1
ATOM 912 C C . ASN A 1 117 ? -30.724 3.347 50.236 1.00 62.59 117 ASN A C 1
ATOM 914 O O . ASN A 1 117 ? -30.874 4.538 49.987 1.00 62.59 117 ASN A O 1
ATOM 918 N N . PHE A 1 118 ? -29.742 2.625 49.680 1.00 63.19 118 PHE A N 1
ATOM 919 C CA . PHE A 1 118 ? -28.665 3.203 48.861 1.00 63.19 118 PHE A CA 1
ATOM 920 C C . PHE A 1 118 ? -28.655 2.740 47.399 1.00 63.19 118 PHE A C 1
ATOM 922 O O . PHE A 1 118 ? -27.817 3.211 46.634 1.00 63.19 118 PHE A O 1
ATOM 929 N N . PHE A 1 119 ? -29.550 1.835 46.997 1.00 67.88 119 PHE A N 1
ATOM 930 C CA . PHE A 1 119 ? -29.552 1.275 45.644 1.00 67.88 119 PHE A CA 1
ATOM 931 C C . PHE A 1 119 ? -30.944 1.362 45.031 1.00 67.88 119 PHE A C 1
ATOM 933 O O . PHE A 1 119 ? -31.931 0.969 45.648 1.00 67.88 119 PHE A O 1
ATOM 940 N N . SER A 1 120 ? -30.997 1.846 43.794 1.00 73.88 120 SER A N 1
ATOM 941 C CA . SER A 1 120 ? -32.150 1.757 42.907 1.00 73.88 120 SER A CA 1
ATOM 942 C C . SER A 1 120 ? -31.772 0.900 41.701 1.00 73.88 120 SER A C 1
ATOM 944 O O . SER A 1 120 ? -30.643 0.949 41.211 1.00 73.88 120 SER A O 1
ATOM 946 N N . PHE A 1 121 ? -32.710 0.084 41.228 1.00 75.69 121 PHE A N 1
ATOM 947 C CA . PHE A 1 121 ? -32.525 -0.690 40.005 1.00 75.69 121 PHE A CA 1
ATOM 948 C C . PHE A 1 121 ? -33.079 0.103 38.825 1.00 75.69 121 PHE A C 1
ATOM 950 O O . PHE A 1 121 ? -34.271 0.394 38.794 1.00 75.69 121 PHE A O 1
ATOM 957 N N . GLU A 1 122 ? -32.245 0.413 37.834 1.00 81.19 122 GLU A N 1
ATOM 958 C CA . GLU A 1 122 ? -32.721 1.008 36.577 1.00 81.19 122 GLU A CA 1
ATOM 959 C C . GLU A 1 122 ? -33.355 -0.051 35.670 1.00 81.19 122 GLU A C 1
ATOM 961 O O . GLU A 1 122 ? -34.394 0.163 35.050 1.00 81.19 122 GLU A O 1
ATOM 966 N N . THR A 1 123 ? -32.738 -1.229 35.569 1.00 78.00 123 THR A N 1
ATOM 967 C CA . THR A 1 123 ? -33.219 -2.321 34.718 1.00 78.00 123 THR A CA 1
ATOM 968 C C . THR A 1 123 ? -32.733 -3.655 35.272 1.00 78.00 123 THR A C 1
ATOM 970 O O . THR A 1 123 ? -31.582 -3.785 35.678 1.00 78.00 123 THR A O 1
ATOM 973 N N . ALA A 1 124 ? -33.590 -4.675 35.243 1.00 79.25 124 ALA A N 1
ATOM 974 C CA . ALA A 1 124 ? -33.172 -6.063 35.409 1.00 79.25 124 ALA A CA 1
ATOM 975 C C . ALA A 1 124 ? -33.766 -6.874 34.262 1.00 79.25 124 ALA A C 1
ATOM 977 O O . ALA A 1 124 ? -34.967 -6.804 34.009 1.00 79.25 124 ALA A O 1
ATOM 978 N N . HIS A 1 125 ? -32.914 -7.594 33.545 1.00 78.00 125 HIS A N 1
ATOM 979 C CA . HIS A 1 125 ? -33.307 -8.403 32.403 1.00 78.00 125 HIS A CA 1
ATOM 980 C C . HIS A 1 125 ? -32.389 -9.617 32.288 1.00 78.00 125 HIS A C 1
ATOM 982 O O . HIS A 1 125 ? -31.255 -9.623 32.774 1.00 78.00 125 HIS A O 1
ATOM 988 N N . ARG A 1 126 ? -32.889 -10.651 31.617 1.00 78.81 126 ARG A N 1
ATOM 989 C CA . ARG A 1 126 ? -32.119 -11.843 31.281 1.00 78.81 126 ARG A CA 1
ATOM 990 C C . ARG A 1 126 ? -31.199 -11.559 30.098 1.00 78.81 126 ARG A C 1
ATOM 992 O O . ARG A 1 126 ? -31.590 -10.884 29.149 1.00 78.81 126 ARG A O 1
ATOM 999 N N . VAL A 1 127 ? -29.994 -12.121 30.133 1.00 81.38 127 VAL A N 1
ATOM 1000 C CA . VAL A 1 127 ? -29.021 -12.020 29.038 1.00 81.38 127 VAL A CA 1
ATOM 1001 C C . VAL A 1 127 ? -28.922 -13.369 28.324 1.00 81.38 127 VAL A C 1
ATOM 1003 O O . VAL A 1 127 ? -28.714 -14.395 28.966 1.00 81.38 127 VAL A O 1
ATOM 1006 N N . GLY A 1 128 ? -29.047 -13.361 26.995 1.00 78.62 128 GLY A N 1
ATOM 1007 C CA . GLY A 1 128 ? -28.967 -14.555 26.144 1.00 78.62 128 GLY A CA 1
ATOM 1008 C C . GLY A 1 128 ? -30.321 -15.237 25.872 1.00 78.62 128 GLY A C 1
ATOM 1009 O O . GLY A 1 128 ? -31.328 -14.894 26.488 1.00 78.62 128 GLY A O 1
ATOM 1010 N N . PRO A 1 129 ? -30.390 -16.195 24.931 1.00 77.25 129 PRO A N 1
ATOM 1011 C CA . PRO A 1 129 ? -31.621 -16.907 24.554 1.00 77.25 129 PRO A CA 1
ATOM 1012 C C . PRO A 1 129 ? -32.062 -17.926 25.617 1.00 77.25 129 PRO A C 1
ATOM 1014 O O . PRO A 1 129 ? -31.221 -18.433 26.357 1.00 77.25 129 PRO A O 1
ATOM 1017 N N . ARG A 1 130 ? -33.373 -18.207 25.735 1.00 69.81 130 ARG A N 1
ATOM 1018 C CA . ARG A 1 130 ? -33.919 -19.205 26.686 1.00 69.81 130 ARG A CA 1
ATOM 1019 C C . ARG A 1 130 ? -33.339 -20.578 26.383 1.00 69.81 130 ARG A C 1
ATOM 1021 O O . ARG A 1 130 ? -33.463 -21.056 25.256 1.00 69.81 130 ARG A O 1
ATOM 1028 N N . THR A 1 131 ? -32.668 -21.188 27.357 1.00 64.69 131 THR A N 1
ATOM 1029 C CA . THR A 1 131 ? -32.138 -22.536 27.174 1.00 64.69 131 THR A CA 1
ATOM 1030 C C . THR A 1 131 ? -33.264 -23.513 27.472 1.00 64.69 131 THR A C 1
ATOM 1032 O O . THR A 1 131 ? -33.663 -23.690 28.618 1.00 64.69 131 THR A O 1
ATOM 1035 N N . ASN A 1 132 ? -33.808 -24.156 26.433 1.00 58.22 132 ASN A N 1
ATOM 1036 C CA . ASN A 1 132 ? -34.788 -25.214 26.646 1.00 58.22 132 ASN A CA 1
ATOM 1037 C C . ASN A 1 132 ? -34.082 -26.412 27.311 1.00 58.22 132 ASN A C 1
ATOM 1039 O O . ASN A 1 132 ? -33.387 -27.184 26.644 1.00 58.22 132 ASN A O 1
ATOM 1043 N N . ARG A 1 133 ? -34.198 -26.526 28.641 1.00 54.09 133 ARG A N 1
ATOM 1044 C CA . ARG A 1 133 ? -33.550 -27.570 29.458 1.00 54.09 133 ARG A CA 1
ATOM 1045 C C . ARG A 1 133 ? -33.992 -28.993 29.101 1.00 54.09 133 ARG A C 1
ATOM 1047 O O . ARG A 1 133 ? -33.300 -29.932 29.476 1.00 54.09 133 ARG A O 1
ATOM 1054 N N . GLU A 1 134 ? -35.056 -29.160 28.317 1.00 52.56 134 GLU A N 1
ATOM 1055 C CA . GLU A 1 134 ? -35.523 -30.464 27.821 1.00 52.56 134 GLU A CA 1
ATOM 1056 C C . GLU A 1 134 ? -34.509 -31.189 26.916 1.00 52.56 134 GLU A C 1
ATOM 1058 O O . GLU A 1 134 ? -34.635 -32.387 26.691 1.00 52.56 134 GLU A O 1
ATOM 1063 N N . ARG A 1 135 ? -33.473 -30.505 26.406 1.00 48.91 135 ARG A N 1
ATOM 1064 C CA . ARG A 1 135 ? -32.458 -31.130 25.537 1.00 48.91 135 ARG A CA 1
ATOM 1065 C C . ARG A 1 135 ? -31.305 -31.831 26.266 1.00 48.91 135 ARG A C 1
ATOM 1067 O O . ARG A 1 135 ? -30.519 -32.491 25.598 1.00 48.91 135 ARG A O 1
ATOM 1074 N N . TYR A 1 136 ? -31.185 -31.705 27.591 1.00 49.62 136 TYR A N 1
ATOM 1075 C CA . TYR A 1 136 ? -30.025 -32.220 28.345 1.00 49.62 136 TYR A CA 1
ATOM 1076 C C . TYR A 1 136 ? -30.365 -33.216 29.465 1.00 49.62 136 TYR A C 1
ATOM 1078 O O . TYR A 1 136 ? -29.473 -33.630 30.194 1.00 49.62 136 TYR A O 1
ATOM 1086 N N . SER A 1 137 ? -31.620 -33.649 29.599 1.00 47.38 137 SER A N 1
ATOM 1087 C CA . SER A 1 137 ? -32.023 -34.696 30.556 1.00 47.38 137 SER A CA 1
ATOM 1088 C C . SER A 1 137 ? -31.999 -36.114 29.960 1.00 47.38 137 SER A C 1
ATOM 1090 O O . SER A 1 137 ? -32.736 -36.980 30.420 1.00 47.38 137 SER A O 1
ATOM 1092 N N . GLY A 1 138 ? -31.214 -36.340 28.901 1.00 49.25 138 GLY A N 1
ATOM 1093 C CA . GLY A 1 138 ? -31.221 -37.578 28.112 1.00 49.25 138 GLY A CA 1
ATOM 1094 C C . GLY A 1 138 ? -29.840 -38.170 27.820 1.00 49.25 138 GLY A C 1
ATOM 1095 O O . GLY A 1 138 ? -29.659 -38.728 26.739 1.00 49.25 138 GLY A O 1
ATOM 1096 N N . GLN A 1 139 ? -28.880 -38.037 28.739 1.00 37.09 139 GLN A N 1
ATOM 1097 C CA . GLN A 1 139 ? -27.648 -38.838 28.760 1.00 37.09 139 GLN A CA 1
ATOM 1098 C C . GLN A 1 139 ? -27.371 -39.347 30.169 1.00 37.09 139 GLN A C 1
ATOM 1100 O O . GLN A 1 139 ? -27.565 -38.552 31.116 1.00 37.09 139 GLN A O 1
#

Sequence (139 aa):
MAAIQDLWGSIAPLEPKLDTVQIDVNLLRVDMGKISAKVAAAETHIDGLQATTKQVEEQFRSLTKKSEIMEARLEDQEGRSRRNNVRVVGVLEGMESTDLFKEDLVLNKLKPKRLSNFFSFETAHRVGPRTNRERYSGQ

Radius of gyration: 45.54 Å; chains: 1; bounding box: 93×47×118 Å

Foldseek 3Di:
DVVVVVVCVVVVVVVVVVVVVVVVVVVVVVVVVVVVVVVVVVVVVVVVVVVVVVVVVVVVVVVVVVVVVVVVVVVVVVVVVCPPPDDDPDDDPPLQPDPVCVCCCCCPVVPPVPPPVPDDDPDDDDDDDDDPCVVPPPD

Organism: Pleurodeles waltl (NCBI:txid8319)